Protein AF-A0A1Q9NEK0-F1 (afdb_monomer_lite)

Foldseek 3Di:
DKKKADDQVWWKKKWKAFPVRHTDDMDGRGHTDDDDDDDPDDDDMDMDMDTPDDDDDDMDIDDDDDDD

Secondary structure (DSSP, 8-state):
-EEEE--TTSEEEEEEE-TT--EEEEE-SSS---B----SS-S--EEEEEEE-SS----EEEE-----

Sequence (68 aa):
MIAVAGDPDLGMRIQIFDRYLNLIAQSYPRNYRSIGVWAQYSGTHYVRIVVEQYSGDYYDITISTTPS

Structure (mmCIF, N/CA/C/O backbone):
data_AF-A0A1Q9NEK0-F1
#
_entry.id   AF-A0A1Q9NEK0-F1
#
loop_
_atom_site.group_PDB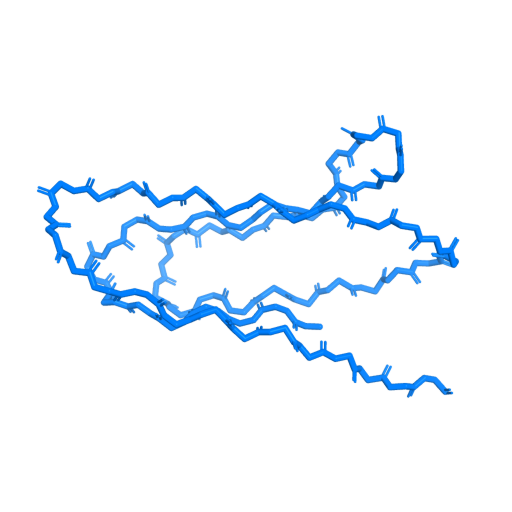
_atom_site.id
_atom_site.type_symbol
_atom_site.label_atom_id
_atom_site.label_alt_id
_atom_site.label_comp_id
_atom_site.label_asym_id
_atom_site.label_entity_id
_atom_site.label_seq_id
_atom_site.pdbx_PDB_ins_code
_atom_site.Cartn_x
_atom_site.Cartn_y
_atom_site.Cartn_z
_atom_site.occupancy
_atom_site.B_iso_or_equiv
_atom_site.auth_seq_id
_atom_site.auth_comp_id
_atom_site.auth_asym_id
_atom_site.auth_atom_id
_atom_site.pdbx_PDB_model_num
ATOM 1 N N . MET A 1 1 ? 2.291 -6.015 7.537 1.00 58.03 1 MET A N 1
ATOM 2 C CA . MET A 1 1 ? 3.443 -5.777 6.653 1.00 58.03 1 MET A CA 1
ATOM 3 C C . MET A 1 1 ? 2.971 -5.863 5.213 1.00 58.03 1 MET A C 1
ATOM 5 O O . MET A 1 1 ? 2.339 -6.838 4.842 1.00 58.03 1 MET A O 1
ATOM 9 N N . ILE A 1 2 ? 3.232 -4.833 4.415 1.00 56.19 2 ILE A N 1
ATOM 10 C CA . ILE A 1 2 ? 2.966 -4.850 2.973 1.00 56.19 2 ILE A CA 1
ATOM 11 C C . ILE A 1 2 ? 4.322 -4.873 2.293 1.00 56.19 2 ILE A C 1
ATOM 13 O O . ILE A 1 2 ? 5.091 -3.929 2.448 1.00 56.19 2 ILE A O 1
ATOM 17 N N . ALA A 1 3 ? 4.643 -5.965 1.615 1.00 50.59 3 ALA A N 1
ATOM 18 C CA . ALA A 1 3 ? 5.852 -6.107 0.823 1.00 50.59 3 ALA A CA 1
ATOM 19 C C . ALA A 1 3 ? 5.453 -6.123 -0.645 1.00 50.59 3 ALA A C 1
ATOM 21 O O . ALA A 1 3 ? 4.554 -6.861 -1.035 1.00 50.59 3 ALA A O 1
ATOM 22 N N . VAL A 1 4 ? 6.105 -5.294 -1.447 1.00 51.00 4 VAL A N 1
ATOM 23 C CA . VAL A 1 4 ? 5.903 -5.304 -2.891 1.00 51.00 4 VAL A CA 1
ATOM 24 C C . VAL A 1 4 ? 7.238 -5.647 -3.529 1.00 51.00 4 VAL A C 1
ATOM 26 O O . VAL A 1 4 ? 8.250 -5.004 -3.234 1.00 51.00 4 VAL A O 1
ATOM 29 N N . ALA A 1 5 ? 7.239 -6.710 -4.327 1.00 50.81 5 ALA A N 1
ATOM 30 C CA . ALA A 1 5 ? 8.383 -7.142 -5.109 1.00 50.81 5 ALA A CA 1
ATOM 31 C C . ALA A 1 5 ? 8.222 -6.577 -6.523 1.00 50.81 5 ALA A C 1
ATOM 33 O O . ALA A 1 5 ? 7.193 -6.763 -7.169 1.00 50.81 5 ALA A O 1
ATOM 34 N N . GLY A 1 6 ? 9.232 -5.842 -6.968 1.00 52.22 6 GLY A N 1
ATOM 35 C CA . GLY A 1 6 ? 9.295 -5.245 -8.294 1.00 52.22 6 GLY A CA 1
ATOM 36 C C . GLY A 1 6 ? 10.750 -5.006 -8.669 1.00 52.22 6 GLY A C 1
ATOM 37 O O . GLY A 1 6 ? 11.625 -5.051 -7.799 1.00 52.22 6 GLY A O 1
ATOM 38 N N . ASP A 1 7 ? 10.995 -4.785 -9.955 1.00 54.56 7 ASP A N 1
ATOM 39 C CA . ASP A 1 7 ? 12.326 -4.505 -10.492 1.00 54.56 7 ASP A CA 1
ATOM 40 C C . ASP A 1 7 ? 12.971 -3.304 -9.747 1.00 54.56 7 ASP A C 1
ATOM 42 O O . ASP A 1 7 ? 12.306 -2.283 -9.522 1.00 54.56 7 ASP A O 1
ATOM 46 N N . PRO A 1 8 ? 14.228 -3.441 -9.273 1.00 55.41 8 PRO A N 1
ATOM 47 C CA . PRO A 1 8 ? 14.934 -2.414 -8.504 1.00 55.41 8 PRO A CA 1
ATOM 48 C C . PRO A 1 8 ? 15.127 -1.088 -9.255 1.00 55.41 8 PRO A C 1
ATOM 50 O O . PRO A 1 8 ? 15.268 -0.047 -8.613 1.00 55.41 8 PRO A O 1
ATOM 53 N N . ASP A 1 9 ? 15.081 -1.085 -10.584 1.00 57.72 9 ASP A N 1
ATOM 54 C CA . ASP A 1 9 ? 15.207 0.140 -11.376 1.00 57.72 9 ASP A CA 1
ATOM 55 C C . ASP A 1 9 ? 13.907 0.967 -11.397 1.00 57.72 9 ASP A C 1
ATOM 57 O O . ASP A 1 9 ? 13.860 2.065 -11.961 1.00 57.72 9 ASP A O 1
ATOM 61 N N . LEU A 1 10 ? 12.844 0.478 -10.746 1.00 61.16 10 LEU A N 1
ATOM 62 C CA . LEU A 1 10 ? 11.513 1.069 -10.794 1.00 61.16 10 LEU A CA 1
ATOM 63 C C . LEU A 1 10 ? 11.178 1.894 -9.550 1.00 61.16 10 LEU A C 1
ATOM 65 O O . LEU A 1 10 ? 11.350 1.487 -8.396 1.00 61.16 10 LEU A O 1
ATOM 69 N N . GLY A 1 11 ? 10.618 3.079 -9.798 1.00 68.19 11 GLY A N 1
ATOM 70 C CA . GLY A 1 11 ? 10.088 3.940 -8.755 1.00 68.19 11 GLY A CA 1
ATOM 71 C C . GLY A 1 11 ? 8.785 3.373 -8.199 1.00 68.19 11 GLY A C 1
ATOM 72 O O . GLY A 1 11 ? 7.769 3.360 -8.882 1.00 68.19 11 GLY A O 1
ATOM 73 N N . MET A 1 12 ? 8.770 2.924 -6.947 1.00 74.50 12 MET A N 1
ATOM 74 C CA . MET A 1 12 ? 7.542 2.524 -6.261 1.00 74.50 12 MET A CA 1
ATOM 75 C C . MET A 1 12 ? 7.408 3.173 -4.884 1.00 74.50 12 MET A C 1
ATOM 77 O O . MET A 1 12 ? 8.318 3.128 -4.052 1.00 74.50 12 MET A O 1
ATOM 81 N N . ARG A 1 13 ? 6.228 3.741 -4.628 1.00 78.62 13 ARG A N 1
ATOM 82 C CA . ARG A 1 13 ? 5.856 4.381 -3.366 1.00 78.62 13 ARG A CA 1
ATOM 83 C C . ARG A 1 13 ? 4.615 3.713 -2.787 1.00 78.62 13 ARG A C 1
ATOM 85 O O . ARG A 1 13 ? 3.556 3.723 -3.406 1.00 78.62 13 ARG A O 1
ATOM 92 N N . ILE A 1 14 ? 4.725 3.183 -1.572 1.00 79.81 14 ILE A N 1
ATOM 93 C CA . ILE A 1 14 ? 3.584 2.640 -0.823 1.00 79.81 14 ILE A CA 1
ATOM 94 C C . ILE A 1 14 ? 3.177 3.670 0.226 1.00 79.81 14 ILE A C 1
ATOM 96 O O . ILE A 1 14 ? 4.029 4.211 0.926 1.00 79.81 14 ILE A O 1
ATOM 100 N N . GLN A 1 15 ? 1.883 3.942 0.341 1.00 84.62 15 GLN A N 1
ATOM 101 C CA . GLN A 1 15 ? 1.292 4.852 1.317 1.00 84.62 15 GLN A CA 1
ATOM 102 C C . GLN A 1 15 ? 0.155 4.137 2.041 1.00 84.62 15 GLN A C 1
ATOM 104 O O . GLN A 1 15 ? -0.645 3.446 1.412 1.00 84.62 15 GLN A O 1
ATOM 109 N N . ILE A 1 16 ? 0.072 4.305 3.356 1.00 84.56 16 ILE A N 1
ATOM 110 C CA . ILE A 1 16 ? -0.985 3.724 4.185 1.00 84.56 16 ILE A CA 1
ATOM 111 C C . ILE A 1 16 ? -1.741 4.858 4.860 1.00 84.56 16 ILE A C 1
ATOM 113 O O . ILE A 1 16 ? -1.129 5.765 5.426 1.00 84.56 16 ILE A O 1
ATOM 117 N N . PHE A 1 17 ? -3.066 4.785 4.795 1.00 87.50 17 PHE A N 1
ATOM 118 C CA . PHE A 1 17 ? -3.985 5.766 5.344 1.00 87.50 17 PHE A CA 1
ATOM 119 C C . PHE A 1 17 ? -4.911 5.132 6.381 1.00 87.50 17 PHE A C 1
ATOM 121 O O . PHE A 1 17 ? -5.266 3.955 6.272 1.00 87.50 17 PHE A O 1
ATOM 128 N N . ASP A 1 18 ? -5.325 5.921 7.367 1.00 88.88 18 ASP A N 1
ATOM 129 C CA . ASP A 1 18 ? -6.370 5.529 8.312 1.00 88.88 18 ASP A CA 1
ATOM 130 C C . ASP A 1 18 ? -7.781 5.607 7.687 1.00 88.88 18 ASP A C 1
ATOM 132 O O . ASP A 1 18 ? -7.970 6.004 6.532 1.00 88.88 18 ASP A O 1
ATOM 136 N N . ARG A 1 19 ? -8.807 5.254 8.473 1.00 88.81 19 ARG A N 1
ATOM 137 C CA . ARG A 1 19 ? -10.225 5.323 8.070 1.00 88.81 19 ARG A CA 1
ATOM 138 C C . ARG A 1 19 ? -10.711 6.721 7.665 1.00 88.81 19 ARG A C 1
ATOM 140 O O . ARG A 1 19 ? -11.766 6.823 7.045 1.00 88.81 19 ARG A O 1
ATOM 147 N N . TYR A 1 20 ? -9.988 7.773 8.043 1.00 91.88 20 TYR A N 1
ATOM 148 C CA . TYR A 1 20 ? -10.295 9.171 7.745 1.00 91.88 20 TYR A CA 1
ATOM 149 C C . TYR A 1 20 ? -9.439 9.720 6.596 1.00 91.88 20 TYR A C 1
ATOM 151 O O . TYR A 1 20 ? -9.495 10.914 6.316 1.00 91.88 20 TYR A O 1
ATOM 159 N N . LEU A 1 21 ? -8.688 8.851 5.907 1.00 91.31 21 LEU A N 1
ATOM 160 C CA . LEU A 1 21 ? -7.782 9.194 4.812 1.00 91.31 21 LEU A CA 1
ATOM 161 C C . LEU A 1 21 ? -6.577 10.048 5.245 1.00 91.31 21 LEU A C 1
ATOM 163 O O . LEU A 1 21 ? -5.956 10.701 4.405 1.00 91.31 21 LEU A O 1
ATOM 167 N N . ASN A 1 22 ? -6.191 10.004 6.524 1.00 90.56 22 ASN A N 1
ATOM 168 C CA . ASN A 1 22 ? -4.929 10.587 6.980 1.00 90.56 22 ASN A CA 1
ATOM 169 C C . ASN A 1 22 ? -3.773 9.648 6.638 1.00 90.56 22 ASN A C 1
ATOM 171 O O . ASN A 1 22 ? -3.853 8.451 6.908 1.00 90.56 22 ASN A O 1
ATOM 175 N N . LEU A 1 23 ? -2.685 10.178 6.072 1.00 88.88 23 LEU A N 1
ATOM 176 C CA . LEU A 1 23 ? -1.472 9.403 5.797 1.00 88.88 23 LEU A CA 1
ATOM 177 C C . LEU A 1 23 ? -0.778 9.037 7.118 1.00 88.88 23 LEU A C 1
ATOM 179 O O . LEU A 1 23 ? -0.337 9.927 7.840 1.00 88.88 23 LEU A O 1
ATOM 183 N N . ILE A 1 24 ? -0.636 7.742 7.403 1.00 86.81 24 ILE A N 1
ATOM 184 C CA . ILE A 1 24 ? -0.009 7.244 8.639 1.00 86.81 24 ILE A CA 1
ATOM 185 C C . ILE A 1 24 ? 1.344 6.564 8.408 1.00 86.81 24 ILE A C 1
ATOM 187 O O . ILE A 1 24 ? 2.134 6.444 9.341 1.00 86.81 24 ILE A O 1
ATOM 191 N N . ALA A 1 25 ? 1.645 6.133 7.180 1.00 82.62 25 ALA A N 1
ATOM 192 C CA . ALA A 1 25 ? 2.968 5.625 6.823 1.00 82.62 25 ALA A CA 1
ATOM 193 C C . ALA A 1 25 ? 3.239 5.723 5.320 1.00 82.62 25 ALA A C 1
ATOM 195 O O . ALA A 1 25 ? 2.316 5.638 4.509 1.00 82.62 25 ALA A O 1
ATOM 196 N N . GLN A 1 26 ? 4.514 5.843 4.942 1.00 83.69 26 GLN A N 1
ATOM 197 C CA . GLN A 1 26 ? 4.945 5.795 3.545 1.00 83.69 26 GLN A CA 1
ATOM 198 C C . GLN A 1 26 ? 6.340 5.180 3.374 1.00 83.69 26 GLN A C 1
ATOM 200 O O . GLN A 1 26 ? 7.197 5.324 4.246 1.00 83.69 26 GLN A O 1
ATOM 205 N N . SER A 1 27 ? 6.579 4.526 2.235 1.00 78.12 27 SER A N 1
ATOM 206 C CA . SER A 1 27 ? 7.894 4.032 1.815 1.00 78.12 27 SER A CA 1
ATOM 207 C C . SER A 1 27 ? 8.358 4.741 0.540 1.00 78.12 27 SER A C 1
ATOM 209 O O . SER A 1 27 ? 7.555 5.063 -0.332 1.00 78.12 27 SER A O 1
ATOM 211 N N . TYR A 1 28 ? 9.663 5.011 0.446 1.00 69.25 28 TYR A N 1
ATOM 212 C CA . TYR A 1 28 ? 10.283 5.679 -0.704 1.00 69.25 28 TYR A CA 1
ATOM 213 C C . TYR A 1 28 ? 10.980 4.686 -1.642 1.00 69.25 28 TYR A C 1
ATOM 215 O O . TYR A 1 28 ? 11.430 3.635 -1.194 1.00 69.25 28 TYR A O 1
ATOM 223 N N . PRO A 1 29 ? 11.127 5.019 -2.928 1.00 58.97 29 PRO A N 1
ATOM 224 C CA . PRO A 1 29 ? 11.547 4.077 -3.952 1.00 58.97 29 PRO A CA 1
ATOM 225 C C . PRO A 1 29 ? 13.065 3.933 -3.963 1.00 58.97 29 PRO A C 1
ATOM 227 O O . PRO A 1 29 ? 13.750 4.679 -4.647 1.00 58.97 29 PRO A O 1
ATOM 230 N N . ARG A 1 30 ? 13.620 3.010 -3.181 1.00 53.16 30 ARG A N 1
ATOM 231 C CA . ARG A 1 30 ? 14.900 2.377 -3.536 1.00 53.16 30 ARG A CA 1
ATOM 232 C C . ARG A 1 30 ? 14.825 0.937 -3.069 1.00 53.16 30 ARG A C 1
ATOM 234 O O . ARG A 1 30 ? 14.872 0.728 -1.859 1.00 53.16 30 ARG A O 1
ATOM 241 N N . ASN A 1 31 ? 14.640 0.043 -4.039 1.00 52.03 31 ASN A N 1
ATOM 242 C CA . ASN A 1 31 ? 14.788 -1.413 -4.019 1.00 52.03 31 ASN A CA 1
ATOM 243 C C . ASN A 1 31 ? 14.050 -2.127 -2.880 1.00 52.03 31 ASN A C 1
ATOM 245 O O . ASN A 1 31 ? 14.438 -2.008 -1.724 1.00 52.03 31 ASN A O 1
ATOM 249 N N . TYR A 1 32 ? 13.014 -2.905 -3.219 1.00 54.19 32 TYR A N 1
ATOM 250 C CA . TYR A 1 32 ? 12.309 -3.798 -2.287 1.00 54.19 32 TYR A CA 1
ATOM 251 C C . TYR A 1 32 ? 11.951 -3.139 -0.953 1.00 54.19 32 TYR A C 1
ATOM 253 O O . TYR A 1 32 ? 12.553 -3.400 0.089 1.00 54.19 32 TYR A O 1
ATOM 261 N N . ARG A 1 33 ? 10.938 -2.273 -0.958 1.00 60.91 33 ARG A N 1
ATOM 262 C CA . ARG A 1 33 ? 10.481 -1.653 0.285 1.00 60.91 33 ARG A CA 1
ATOM 263 C C . ARG A 1 33 ? 9.225 -2.326 0.783 1.00 60.91 33 ARG A C 1
ATOM 265 O O . ARG A 1 33 ? 8.114 -1.939 0.430 1.00 60.91 33 ARG A O 1
ATOM 272 N N . SER A 1 34 ? 9.414 -3.308 1.655 1.00 62.62 34 SER A N 1
ATOM 273 C CA . SER A 1 34 ? 8.367 -3.638 2.606 1.00 62.62 34 SER A CA 1
ATOM 274 C C . SER A 1 34 ? 8.095 -2.422 3.494 1.00 62.62 34 SER A C 1
ATOM 276 O O . SER A 1 34 ? 9.004 -1.704 3.914 1.00 62.62 34 SER A O 1
ATOM 278 N N . ILE A 1 35 ? 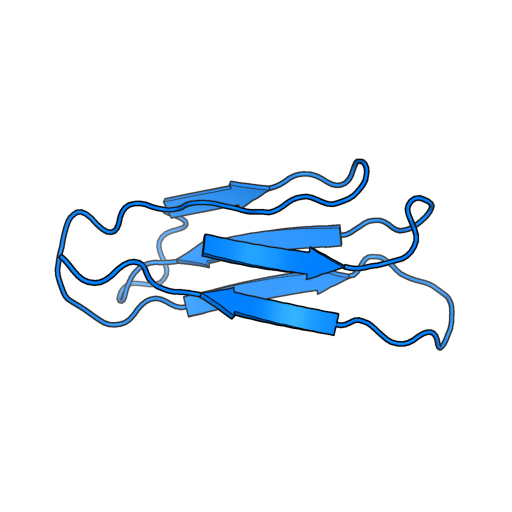6.819 -2.158 3.754 1.00 66.50 35 ILE A N 1
ATOM 279 C CA . ILE A 1 35 ? 6.380 -1.201 4.758 1.00 66.50 35 ILE A CA 1
ATOM 280 C C . ILE A 1 35 ? 5.671 -1.964 5.876 1.00 66.50 35 ILE A C 1
ATOM 282 O O . ILE A 1 35 ? 4.669 -2.664 5.685 1.00 66.50 35 ILE A O 1
ATOM 286 N N . GLY A 1 36 ? 6.249 -1.879 7.068 1.00 65.06 36 GLY A N 1
ATOM 287 C CA . GLY A 1 36 ? 5.611 -2.310 8.300 1.00 65.06 36 GLY A CA 1
ATOM 288 C C . GLY A 1 36 ? 4.863 -1.131 8.901 1.00 65.06 36 GLY A C 1
ATOM 289 O O . GLY A 1 36 ? 5.453 -0.076 9.104 1.00 65.06 36 GLY A O 1
ATOM 290 N N . VAL A 1 37 ? 3.578 -1.310 9.192 1.00 66.56 37 VAL A N 1
ATOM 291 C CA . VAL A 1 37 ? 2.807 -0.354 9.989 1.00 66.56 37 VAL A CA 1
ATOM 292 C C . VAL A 1 37 ? 2.198 -1.113 11.142 1.00 66.56 37 VAL A C 1
ATOM 294 O O . VAL A 1 37 ? 1.536 -2.130 10.937 1.00 66.56 37 VAL A O 1
ATOM 297 N N . TRP A 1 38 ? 2.453 -0.614 12.344 1.00 65.75 38 TRP A N 1
ATOM 298 C CA . TRP A 1 38 ? 1.720 -1.006 13.533 1.00 65.75 38 TRP A CA 1
ATOM 299 C C . TRP A 1 38 ? 0.463 -0.148 13.602 1.00 65.75 38 TRP A C 1
ATOM 301 O O . TRP A 1 38 ? 0.535 1.053 13.854 1.00 65.75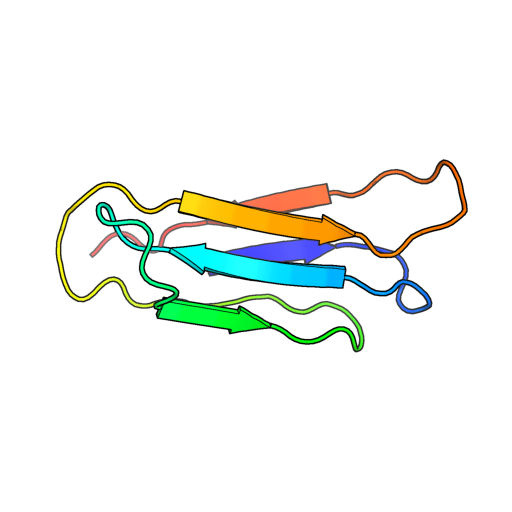 38 TRP A O 1
ATOM 311 N N . ALA A 1 39 ? -0.688 -0.757 13.326 1.00 63.88 39 ALA A N 1
ATOM 312 C CA . ALA A 1 39 ? -1.966 -0.097 13.535 1.00 63.88 39 ALA A CA 1
ATOM 313 C C . ALA A 1 39 ? -2.219 -0.019 15.046 1.00 63.88 39 ALA A C 1
ATOM 315 O O . ALA A 1 39 ? -2.484 -1.031 15.688 1.00 63.88 39 ALA A O 1
ATOM 316 N N . GLN A 1 40 ? -2.109 1.182 15.618 1.00 62.84 40 GLN A N 1
ATOM 317 C CA . GLN A 1 40 ? -2.349 1.409 17.048 1.00 62.84 40 GLN A CA 1
ATOM 318 C C . GLN A 1 40 ? -3.823 1.187 17.433 1.00 62.84 40 GLN A C 1
ATOM 320 O O . GLN A 1 40 ? -4.132 0.931 18.594 1.00 62.84 40 GLN A O 1
ATOM 325 N N . TYR A 1 41 ? -4.732 1.259 16.456 1.00 65.62 41 TYR A N 1
ATOM 326 C CA . TYR A 1 41 ? -6.169 1.123 16.653 1.00 65.62 41 TYR A CA 1
ATOM 327 C C . TYR A 1 41 ? -6.761 0.121 15.663 1.00 65.62 41 TYR A C 1
ATOM 329 O O . TYR A 1 41 ? -6.390 0.089 14.488 1.00 65.62 41 TYR A O 1
ATOM 337 N N . SER A 1 42 ? -7.723 -0.673 16.138 1.00 73.75 42 SER A N 1
ATOM 338 C CA . SER A 1 42 ? -8.522 -1.538 15.268 1.00 73.75 42 SER A CA 1
ATOM 339 C C . SER A 1 42 ? -9.336 -0.701 14.272 1.00 73.75 42 SER A C 1
ATOM 341 O O . SER A 1 42 ? -9.884 0.346 14.625 1.00 73.75 42 SER A O 1
ATOM 343 N N . GLY A 1 43 ? -9.408 -1.149 13.018 1.00 79.50 43 GLY A N 1
ATOM 344 C CA . GLY A 1 43 ? -10.202 -0.480 11.990 1.00 79.50 43 GLY A CA 1
ATOM 345 C C . GLY A 1 43 ? -9.696 -0.691 10.567 1.00 79.50 43 GLY A C 1
ATOM 346 O O . GLY A 1 43 ? -8.667 -1.326 10.326 1.00 79.50 43 GLY A O 1
ATOM 347 N N . THR A 1 44 ? -10.444 -0.133 9.616 1.00 83.62 44 THR A N 1
ATOM 348 C CA . THR A 1 44 ? -10.096 -0.154 8.193 1.00 83.62 44 THR A CA 1
ATOM 349 C C . THR A 1 44 ? -8.940 0.795 7.911 1.00 83.62 44 THR A C 1
ATOM 351 O O . THR A 1 44 ? -8.968 1.957 8.315 1.00 83.62 44 THR A O 1
ATOM 354 N N . HIS A 1 45 ? -7.957 0.296 7.170 1.00 83.00 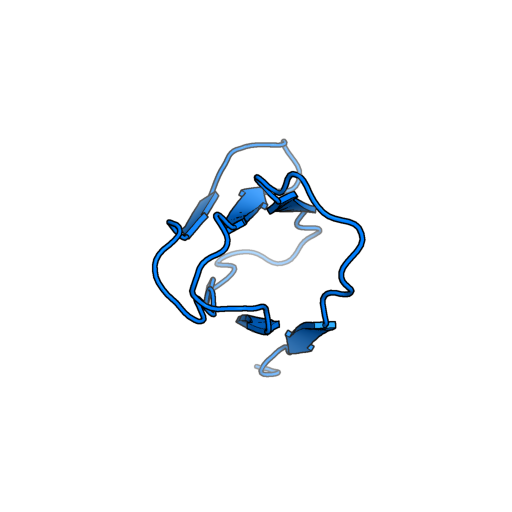45 HIS A N 1
ATOM 355 C CA . HIS A 1 45 ? -6.833 1.068 6.663 1.00 83.00 45 HIS A CA 1
ATOM 356 C C . HIS A 1 45 ? -6.803 0.949 5.143 1.00 83.00 45 HIS A C 1
ATOM 358 O O . HIS A 1 45 ? -7.108 -0.112 4.595 1.00 83.00 45 HIS A O 1
ATOM 364 N N . TYR A 1 46 ? -6.428 2.028 4.467 1.00 86.25 46 TYR A N 1
ATOM 365 C CA . TYR A 1 46 ? -6.318 2.058 3.013 1.00 86.25 46 TYR A CA 1
ATOM 366 C C . TYR A 1 46 ? -4.856 2.033 2.601 1.00 86.25 46 TYR A C 1
ATOM 368 O O . TYR A 1 46 ? -4.021 2.712 3.193 1.00 86.25 46 TYR A O 1
ATOM 376 N N . VAL A 1 47 ? -4.549 1.276 1.556 1.00 84.75 47 VAL A N 1
ATOM 377 C CA . VAL A 1 47 ? -3.197 1.159 1.011 1.00 84.75 47 VAL A CA 1
ATOM 378 C C . VAL A 1 47 ? -3.220 1.727 -0.397 1.00 84.75 47 VAL A C 1
ATOM 380 O O . VAL A 1 47 ? -3.999 1.279 -1.234 1.00 84.75 47 VAL A O 1
ATOM 383 N N . ARG A 1 48 ? -2.365 2.712 -0.669 1.00 86.06 48 ARG A N 1
ATOM 384 C CA . ARG A 1 48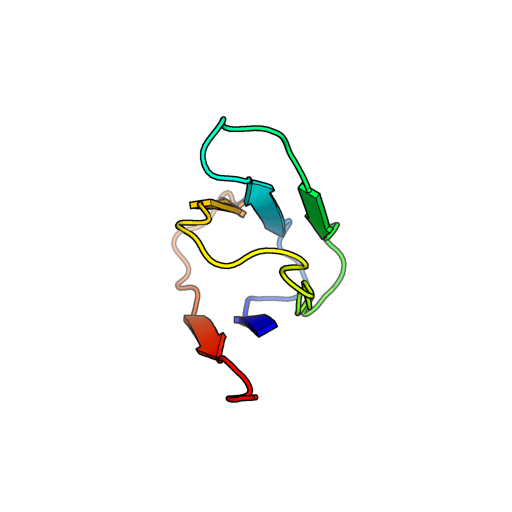 ? -2.127 3.244 -2.011 1.00 86.06 48 ARG A CA 1
ATOM 385 C C . ARG A 1 48 ? -0.727 2.851 -2.447 1.00 86.06 48 ARG A C 1
ATOM 387 O O . ARG A 1 48 ? 0.246 3.198 -1.785 1.00 86.06 48 ARG A O 1
ATOM 394 N N . ILE A 1 49 ? -0.635 2.165 -3.577 1.00 79.75 49 ILE A N 1
ATOM 395 C CA . ILE A 1 49 ? 0.634 1.828 -4.217 1.00 79.75 49 ILE A CA 1
ATOM 396 C C . ILE A 1 49 ? 0.719 2.687 -5.469 1.00 79.75 49 ILE A C 1
ATOM 398 O O . ILE A 1 49 ? -0.132 2.600 -6.350 1.00 79.75 49 ILE A O 1
ATOM 402 N N . VAL A 1 50 ? 1.703 3.577 -5.494 1.00 78.94 50 VAL A N 1
ATOM 403 C CA . VAL A 1 50 ? 2.020 4.407 -6.648 1.00 78.94 50 VAL A CA 1
ATOM 404 C C . VAL A 1 50 ? 3.240 3.803 -7.306 1.00 78.94 50 VAL A C 1
ATOM 406 O O . VAL A 1 50 ? 4.314 3.747 -6.708 1.00 78.94 50 VAL A O 1
ATOM 409 N N . VAL A 1 51 ? 3.045 3.348 -8.532 1.00 74.38 51 VAL A N 1
ATOM 410 C CA . VAL A 1 51 ? 4.103 2.834 -9.382 1.00 74.38 51 VAL A CA 1
ATOM 411 C C . VAL A 1 51 ? 4.440 3.922 -10.393 1.00 74.38 51 VAL A C 1
ATOM 413 O O . VAL A 1 51 ? 3.597 4.335 -11.185 1.00 74.38 51 VAL A O 1
ATOM 416 N N . GLU A 1 52 ? 5.663 4.422 -10.329 1.00 71.62 52 GLU A N 1
ATOM 417 C CA . GLU A 1 52 ? 6.232 5.391 -11.258 1.00 71.62 52 GLU A CA 1
ATOM 418 C C . GLU A 1 52 ? 6.963 4.594 -12.358 1.00 71.62 52 GLU A C 1
ATOM 420 O O . GLU A 1 52 ? 8.190 4.528 -12.370 1.00 71.62 52 GLU A O 1
ATOM 425 N N . GLN A 1 53 ? 6.213 3.916 -13.244 1.00 64.12 53 GLN A N 1
ATOM 426 C CA . GLN A 1 53 ? 6.769 3.113 -14.348 1.00 64.12 53 GLN A CA 1
ATOM 427 C C . GLN A 1 53 ? 6.264 3.558 -15.732 1.00 64.12 53 GLN A C 1
ATOM 429 O O . GLN A 1 53 ? 5.125 3.997 -15.888 1.00 64.12 53 GLN A O 1
ATOM 434 N N . TYR A 1 54 ? 7.140 3.397 -16.732 1.00 57.34 54 TYR A N 1
ATOM 435 C CA . TYR A 1 54 ? 6.941 3.630 -18.169 1.00 57.34 5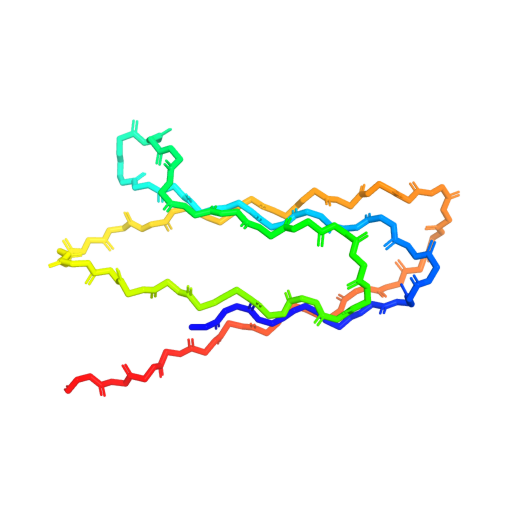4 TYR A CA 1
ATOM 436 C C . TYR A 1 54 ? 6.899 2.337 -19.029 1.00 57.34 54 TYR A C 1
ATOM 438 O O . TYR A 1 54 ? 6.905 2.435 -20.255 1.00 57.34 54 TYR A O 1
ATOM 446 N N . SER A 1 55 ? 6.856 1.129 -18.452 1.00 59.84 55 SER A N 1
ATOM 447 C CA . SER A 1 55 ? 6.836 -0.147 -19.200 1.00 59.84 55 SER A CA 1
ATOM 448 C C . SER A 1 55 ? 5.852 -1.161 -18.610 1.00 59.84 55 SER A C 1
ATOM 450 O O . SER A 1 55 ? 5.470 -1.065 -17.451 1.00 59.84 55 SER A O 1
ATOM 452 N N . GLY A 1 56 ? 5.381 -2.088 -19.449 1.00 59.12 56 GLY A N 1
ATOM 453 C CA . GLY A 1 56 ? 4.294 -3.034 -19.164 1.00 59.12 56 GLY A CA 1
ATOM 454 C C . GLY A 1 56 ? 4.700 -4.269 -18.359 1.00 59.12 56 GLY A C 1
ATOM 455 O O . GLY A 1 56 ? 4.313 -5.375 -18.733 1.00 59.12 56 GLY A O 1
ATOM 456 N N . ASP A 1 57 ? 5.478 -4.089 -17.293 1.00 67.31 57 ASP A N 1
ATOM 457 C CA . ASP A 1 57 ? 5.898 -5.186 -16.417 1.00 67.31 57 ASP A CA 1
ATOM 458 C C . ASP A 1 57 ? 4.866 -5.470 -15.310 1.00 67.31 57 ASP A C 1
ATOM 460 O O . ASP A 1 57 ? 3.962 -4.676 -15.036 1.00 67.31 57 ASP A O 1
ATOM 464 N N . TYR A 1 58 ? 4.985 -6.644 -14.685 1.00 66.50 58 TYR A N 1
ATOM 465 C CA . TYR A 1 58 ? 4.095 -7.104 -13.616 1.00 66.50 58 TYR A CA 1
ATOM 466 C C . TYR A 1 58 ? 4.706 -6.852 -12.230 1.00 66.50 58 TYR A C 1
ATOM 468 O O . TYR A 1 58 ? 5.921 -6.921 -12.055 1.00 66.50 58 TYR A O 1
ATOM 476 N N . TYR A 1 59 ? 3.848 -6.614 -11.233 1.00 69.75 59 TYR A N 1
ATOM 477 C CA . TYR A 1 59 ? 4.237 -6.420 -9.833 1.00 69.75 59 TYR A CA 1
ATOM 478 C C . TYR A 1 59 ? 3.516 -7.399 -8.918 1.00 69.75 59 TYR A C 1
ATOM 480 O O . TYR A 1 59 ? 2.293 -7.533 -8.997 1.00 69.75 59 TYR A O 1
ATOM 488 N N . ASP A 1 60 ? 4.257 -7.976 -7.975 1.00 72.38 60 ASP A N 1
ATOM 489 C CA . ASP A 1 60 ? 3.693 -8.834 -6.938 1.00 72.38 60 ASP A CA 1
ATOM 490 C C . ASP A 1 60 ? 3.529 -8.058 -5.628 1.00 72.38 60 ASP A C 1
ATOM 492 O O . ASP A 1 60 ? 4.498 -7.618 -4.999 1.00 72.38 60 ASP A O 1
ATOM 496 N N . ILE A 1 61 ? 2.277 -7.904 -5.188 1.00 72.69 61 ILE A N 1
ATOM 497 C CA . ILE A 1 61 ? 1.913 -7.233 -3.935 1.00 72.69 61 ILE A CA 1
ATOM 498 C C . ILE A 1 61 ? 1.541 -8.291 -2.899 1.00 72.69 61 ILE A C 1
ATOM 500 O O . ILE A 1 61 ? 0.521 -8.964 -3.017 1.00 72.69 61 ILE A O 1
ATOM 504 N N . THR A 1 62 ? 2.338 -8.397 -1.839 1.00 75.31 62 THR A N 1
ATOM 505 C CA . THR A 1 62 ? 2.066 -9.281 -0.703 1.00 75.31 62 THR A CA 1
ATOM 506 C C . THR A 1 62 ? 1.657 -8.462 0.517 1.00 75.31 62 THR A C 1
ATOM 508 O O . THR A 1 62 ? 2.417 -7.633 1.019 1.00 75.31 62 THR A O 1
ATOM 511 N N . ILE A 1 63 ? 0.460 -8.726 1.041 1.00 74.88 63 ILE A N 1
ATOM 512 C CA . ILE A 1 63 ? -0.008 -8.183 2.320 1.00 74.88 63 ILE A CA 1
ATOM 513 C C . ILE A 1 63 ? 0.012 -9.319 3.337 1.00 74.88 63 ILE A C 1
ATOM 515 O O . ILE A 1 63 ? -0.683 -10.316 3.175 1.00 74.88 63 ILE A O 1
ATOM 519 N N . SER A 1 64 ? 0.794 -9.162 4.399 1.00 76.56 64 SER A N 1
ATOM 520 C CA . SER A 1 64 ? 0.809 -10.078 5.534 1.00 76.56 64 SER A CA 1
ATOM 521 C C . SER A 1 64 ? 0.458 -9.344 6.822 1.00 76.56 64 SER A C 1
ATOM 523 O O . SER A 1 64 ? 0.796 -8.177 7.027 1.00 76.56 64 SER A O 1
ATOM 525 N N . THR A 1 65 ? -0.235 -10.023 7.722 1.00 70.44 65 THR A N 1
ATOM 526 C CA . THR A 1 65 ? -0.565 -9.518 9.056 1.00 70.44 65 THR A CA 1
ATOM 527 C C . THR A 1 65 ? 0.054 -10.458 10.072 1.00 70.44 65 THR A C 1
ATOM 529 O O . THR A 1 65 ? -0.108 -11.668 9.939 1.00 70.44 65 THR A O 1
ATOM 532 N N . THR A 1 66 ? 0.738 -9.930 11.083 1.00 66.12 66 THR A N 1
ATOM 533 C CA . THR A 1 66 ? 1.059 -10.724 12.272 1.00 66.12 66 THR A CA 1
ATOM 534 C C . THR A 1 66 ? -0.165 -10.645 13.180 1.00 66.12 66 THR A C 1
ATOM 536 O O . THR A 1 66 ? -0.505 -9.532 13.587 1.00 66.12 66 THR A O 1
ATOM 539 N N . PRO A 1 67 ? -0.875 -11.755 13.445 1.00 54.12 67 PRO A N 1
ATOM 540 C CA . PRO A 1 67 ? -1.941 -11.757 14.437 1.00 54.12 67 PRO A CA 1
ATOM 541 C C . PRO A 1 67 ? -1.351 -11.383 15.802 1.00 54.12 67 PRO A C 1
ATOM 543 O O . PRO A 1 67 ? -0.263 -11.853 16.140 1.00 54.12 67 PRO A O 1
ATOM 546 N N . SER A 1 68 ? -2.040 -10.520 16.546 1.00 55.22 68 SER A N 1
ATOM 547 C CA . SER A 1 68 ? -1.787 -10.302 17.976 1.00 55.22 68 SER A CA 1
ATOM 548 C C . SER A 1 68 ? -2.310 -11.472 18.793 1.00 55.22 68 SER A C 1
ATOM 550 O O . SER A 1 68 ? -3.481 -11.838 18.529 1.00 55.22 68 SER A O 1
#

pLDDT: mean 70.41, std 12.24, range [50.59, 91.88]

Radius of gyration: 12.64 Å; chains: 1; bounding box: 26×22×37 Å